Protein AF-A0A1L9RBZ8-F1 (afdb_monomer)

Foldseek 3Di:
DVVVVVVVVVVVVVVVVVVVVVVVVCVVCVLQLLLLLLLLVLLLLCVVVVHAFPVRHRPPRCVVDDLVRVLVRQLVSLCPDDPCCCCPPVVDDPVSNVSSNCSSVRNSSYDPHSVVCLQVVLLVLVVCCVVCVVVSVVSQSSCCSRPVDGSCVSPVD

pLDDT: mean 88.2, std 11.53, range [47.97, 97.75]

Secondary structure (DSSP, 8-state):
-HHHHHHHHHHHHHHHHHHHHHHHHHHHHHHHHHHHHHHHHHHHHHHHHTPPPTTSPPTT--TTS-HHHHHHHHHHHHHHS-HHHHHHHH---HHHHHHHHHGGGTGGG--SSTTTTHHHHHHHHHHHTTT-HHHHHHHHTTHHHHTSS-HHHHHT-

Sequence (157 aa):
MAKIRSSTVRLNLDLSKLRRHIKSFHHELLVTWQANVLTRLVEVIYLRQGWKLPGGFDVGEQGDLDREGLSRIYSIAAKRVGRGIMKARFCLGGRYYLALQKYSEIVEFRTSDPFETECTFAQWLVSEKEMKPDMYEFWAGLFPLCYGNTVEESSGF

Solvent-accessible surface area (backbone atoms only — not comparable to full-atom values): 8644 Å² total; per-residue (Å²): 122,68,68,61,54,55,51,52,54,49,50,52,51,50,51,51,50,49,52,49,50,51,58,56,50,45,63,69,45,44,54,26,44,53,22,15,53,52,51,34,44,46,48,50,52,30,60,77,69,74,47,60,42,66,91,71,37,54,90,88,69,61,78,90,53,53,74,66,59,49,32,51,33,54,34,54,45,32,64,66,59,49,65,66,52,38,38,76,76,65,71,40,55,72,70,57,46,55,51,42,62,51,38,64,82,35,42,80,51,36,60,97,54,52,68,78,44,46,40,63,47,21,39,49,38,65,76,34,33,88,82,39,48,70,60,28,58,55,54,45,68,43,26,46,73,51,72,70,38,47,37,50,61,46,40,75,97

Organism: NCBI:txid1073089

Radius of gyration: 18.96 Å; Cα contacts (8 Å, |Δi|>4): 141; chains: 1; bounding box: 47×33×59 Å

Mean predicted aligned error: 7.36 Å

Structure (mmCIF, N/CA/C/O backbone):
data_AF-A0A1L9RBZ8-F1
#
_entry.id   AF-A0A1L9RBZ8-F1
#
loop_
_atom_site.group_PDB
_atom_site.id
_atom_site.type_symbol
_atom_site.label_atom_id
_atom_site.label_alt_id
_atom_site.label_comp_id
_atom_site.label_asym_id
_atom_site.label_entity_id
_atom_site.label_seq_id
_atom_site.pdbx_PDB_ins_code
_atom_site.Cartn_x
_atom_site.Cartn_y
_atom_site.Cartn_z
_atom_site.occupancy
_atom_site.B_iso_or_equiv
_atom_site.auth_seq_id
_atom_site.auth_comp_id
_atom_site.auth_asym_id
_atom_site.auth_atom_id
_atom_site.pdbx_PDB_model_num
ATOM 1 N N . MET A 1 1 ? 34.996 -7.361 -40.108 1.00 47.97 1 MET A N 1
ATOM 2 C CA . MET A 1 1 ? 34.129 -6.520 -39.242 1.00 47.97 1 MET A CA 1
ATOM 3 C C . MET A 1 1 ? 32.634 -6.899 -39.235 1.00 47.97 1 MET A C 1
ATOM 5 O O . MET A 1 1 ? 31.925 -6.437 -38.352 1.00 47.97 1 MET A O 1
ATOM 9 N N . ALA A 1 2 ? 32.123 -7.759 -40.133 1.00 57.22 2 ALA A N 1
ATOM 10 C CA . ALA A 1 2 ? 30.691 -8.118 -40.173 1.00 57.22 2 ALA A CA 1
ATOM 11 C C . ALA A 1 2 ? 30.197 -8.977 -38.982 1.00 57.22 2 ALA A C 1
ATOM 13 O O . ALA A 1 2 ? 29.065 -8.822 -38.527 1.00 57.22 2 ALA A O 1
ATOM 14 N N . LYS A 1 3 ? 31.064 -9.843 -38.435 1.00 54.62 3 LYS A N 1
ATOM 15 C CA . LYS A 1 3 ? 30.723 -10.788 -37.355 1.00 54.62 3 LYS A CA 1
ATOM 16 C C . LYS A 1 3 ? 30.340 -10.086 -36.042 1.00 54.62 3 LYS A C 1
ATOM 18 O O . LYS A 1 3 ? 29.378 -10.491 -35.408 1.00 54.62 3 LYS A O 1
ATOM 23 N N . ILE A 1 4 ? 31.028 -8.989 -35.702 1.00 57.44 4 ILE A N 1
ATOM 24 C CA . ILE A 1 4 ? 30.773 -8.203 -34.481 1.00 57.44 4 ILE A CA 1
ATOM 25 C C . ILE A 1 4 ? 29.410 -7.500 -34.561 1.00 57.44 4 ILE A C 1
ATOM 27 O O . ILE A 1 4 ? 28.619 -7.615 -33.629 1.00 57.44 4 ILE A O 1
ATOM 31 N N . ARG A 1 5 ? 29.081 -6.867 -35.700 1.00 54.28 5 ARG A N 1
ATOM 32 C CA . ARG A 1 5 ? 27.769 -6.225 -35.921 1.00 54.28 5 ARG A CA 1
ATOM 33 C C . ARG A 1 5 ? 26.608 -7.218 -35.816 1.00 54.28 5 ARG A C 1
ATOM 35 O O . ARG A 1 5 ? 25.604 -6.905 -35.187 1.00 54.28 5 ARG A O 1
ATOM 42 N N . SER A 1 6 ? 26.758 -8.422 -36.374 1.00 61.25 6 SER A N 1
ATOM 43 C CA . SER A 1 6 ? 25.763 -9.501 -36.257 1.00 61.25 6 SE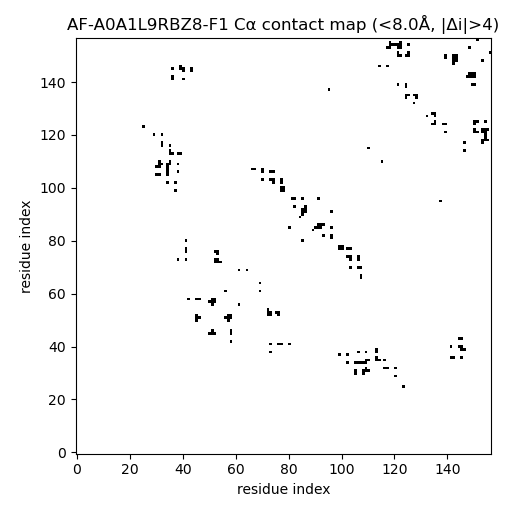R A CA 1
ATOM 44 C C . SER A 1 6 ? 25.499 -9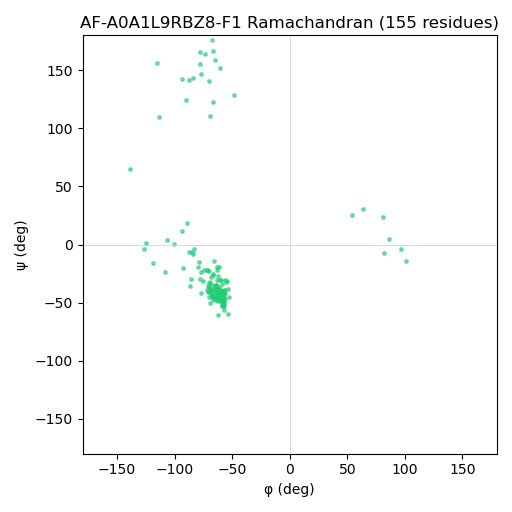.900 -34.800 1.00 61.25 6 SER A C 1
ATOM 46 O O . SER A 1 6 ? 24.347 -10.116 -34.428 1.00 61.25 6 SER A O 1
ATOM 48 N N . SER A 1 7 ? 26.541 -9.998 -33.969 1.00 65.06 7 SER A N 1
ATOM 49 C CA . SER A 1 7 ? 26.392 -10.287 -32.536 1.00 65.06 7 SER A CA 1
ATOM 50 C C . SER A 1 7 ? 25.731 -9.141 -31.772 1.00 65.06 7 SER A C 1
ATOM 52 O O . SER A 1 7 ? 24.873 -9.405 -30.937 1.00 65.06 7 SER A O 1
ATOM 54 N N . THR A 1 8 ? 26.049 -7.881 -32.085 1.00 73.19 8 THR A N 1
ATOM 55 C CA . THR A 1 8 ? 25.413 -6.719 -31.441 1.00 73.19 8 THR A CA 1
ATOM 56 C C . THR A 1 8 ? 23.926 -6.621 -31.785 1.00 73.19 8 THR A C 1
ATOM 58 O O . THR A 1 8 ? 23.105 -6.353 -30.913 1.00 73.19 8 THR A O 1
ATOM 61 N N . VAL A 1 9 ? 23.553 -6.887 -33.043 1.00 75.38 9 VAL A N 1
ATOM 62 C CA . VA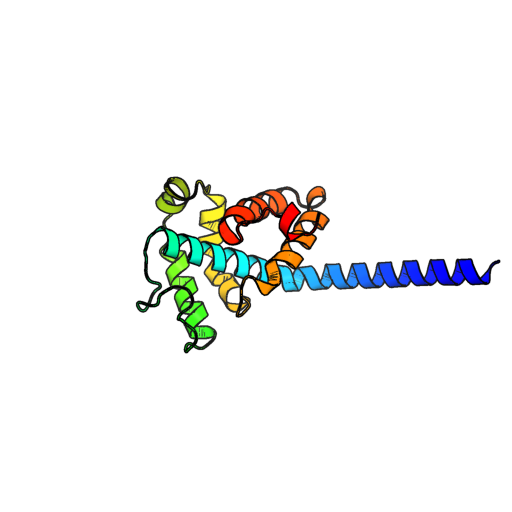L A 1 9 ? 22.144 -6.906 -33.471 1.00 75.38 9 VAL A CA 1
ATOM 63 C C . VAL A 1 9 ? 21.376 -8.011 -32.752 1.00 75.38 9 VAL A C 1
ATOM 65 O O . VAL A 1 9 ? 20.286 -7.756 -32.248 1.00 75.38 9 VAL A O 1
ATOM 68 N N . ARG A 1 10 ? 21.954 -9.214 -32.642 1.00 75.19 10 ARG A N 1
ATOM 69 C CA . ARG A 1 10 ? 21.336 -10.342 -31.932 1.00 75.19 10 ARG A CA 1
ATOM 70 C C . ARG A 1 10 ? 21.169 -10.063 -30.436 1.00 75.19 10 ARG A C 1
ATOM 72 O O . ARG A 1 10 ? 20.081 -10.273 -29.916 1.00 75.19 10 ARG A O 1
ATOM 79 N N . LEU A 1 11 ? 22.188 -9.499 -29.786 1.00 77.81 11 LEU A N 1
ATOM 80 C CA . LEU A 1 11 ? 22.120 -9.064 -28.386 1.00 77.81 11 LEU A CA 1
ATOM 81 C C . LEU A 1 11 ? 21.019 -8.023 -28.158 1.00 77.81 11 LEU A C 1
ATOM 83 O O . LEU A 1 11 ? 20.231 -8.161 -27.230 1.00 77.81 11 LEU A O 1
ATOM 87 N N . ASN A 1 12 ? 20.909 -7.014 -29.025 1.00 76.38 12 ASN A N 1
ATOM 88 C CA . ASN A 1 12 ? 19.839 -6.017 -28.929 1.00 76.38 12 ASN A CA 1
ATOM 89 C C . ASN A 1 12 ? 18.446 -6.634 -29.115 1.00 76.38 12 ASN A C 1
ATOM 91 O O . ASN A 1 12 ? 17.491 -6.225 -28.452 1.00 76.38 12 ASN A O 1
ATOM 95 N N . LEU A 1 13 ? 18.322 -7.631 -29.992 1.00 80.00 13 LEU A N 1
ATOM 96 C CA . LEU A 1 13 ? 17.078 -8.365 -30.216 1.00 80.00 13 LEU A CA 1
ATOM 97 C C . LEU A 1 13 ? 16.689 -9.201 -28.991 1.00 80.00 13 LEU A C 1
ATOM 99 O O . LEU A 1 13 ? 15.531 -9.172 -28.578 1.00 80.00 13 LEU A O 1
ATOM 103 N N . ASP A 1 14 ? 17.652 -9.887 -28.381 1.00 78.38 14 ASP A N 1
ATOM 104 C CA . ASP A 1 14 ? 17.437 -10.689 -27.176 1.00 78.38 14 ASP A CA 1
ATOM 105 C C . ASP A 1 14 ? 17.123 -9.798 -25.962 1.00 78.38 14 ASP A C 1
ATOM 107 O O . ASP A 1 14 ? 16.173 -10.078 -25.231 1.00 78.38 14 ASP A O 1
ATOM 111 N N . LEU A 1 15 ? 17.794 -8.648 -25.816 1.00 78.88 15 LEU A N 1
ATOM 112 C CA . LEU A 1 15 ? 17.444 -7.623 -24.824 1.00 78.88 15 LEU A CA 1
ATOM 113 C C . LEU A 1 15 ? 16.034 -7.062 -25.043 1.00 78.88 15 LEU A C 1
ATOM 115 O O . LEU A 1 15 ? 15.297 -6.840 -24.084 1.00 78.88 15 LEU A O 1
ATOM 119 N N . SER A 1 16 ? 15.628 -6.852 -26.296 1.00 72.56 16 SER A N 1
ATOM 120 C CA . SER A 1 16 ? 14.285 -6.364 -26.627 1.00 72.56 16 SER A CA 1
ATOM 121 C C . SER A 1 16 ? 13.204 -7.401 -26.307 1.00 72.56 16 SER A C 1
ATOM 123 O O . SER A 1 16 ? 12.142 -7.042 -25.797 1.00 72.56 16 SER A O 1
ATOM 125 N N . LYS A 1 17 ? 13.473 -8.689 -26.559 1.00 72.00 17 LYS A N 1
ATOM 126 C CA . LYS A 1 17 ? 12.583 -9.796 -26.172 1.00 72.00 17 LYS A CA 1
ATOM 127 C C . LYS A 1 17 ? 12.476 -9.921 -24.658 1.00 72.00 17 LYS A C 1
ATOM 129 O O . LYS A 1 17 ? 11.365 -10.000 -24.145 1.00 72.00 17 LYS A O 1
ATOM 134 N N . LEU A 1 18 ? 13.605 -9.861 -23.952 1.00 72.25 18 LEU A N 1
ATOM 135 C CA . LEU A 1 18 ? 13.640 -9.904 -22.494 1.00 72.25 18 LEU A CA 1
ATOM 136 C C . LEU A 1 18 ? 12.857 -8.732 -21.893 1.00 72.25 18 LEU A C 1
ATOM 138 O O . LEU A 1 18 ? 11.988 -8.946 -21.057 1.00 72.25 18 LEU A O 1
ATOM 142 N N . ARG A 1 19 ? 13.068 -7.505 -22.387 1.00 69.50 19 ARG A N 1
ATOM 143 C CA . ARG A 1 19 ? 12.287 -6.323 -21.981 1.00 69.50 19 ARG A CA 1
ATOM 144 C C . ARG A 1 19 ? 10.789 -6.504 -22.218 1.00 69.50 19 ARG A C 1
ATOM 146 O O . ARG A 1 19 ? 9.989 -6.082 -21.388 1.00 69.50 19 ARG A O 1
ATOM 153 N N . ARG A 1 20 ? 10.395 -7.128 -23.331 1.00 68.62 20 ARG A N 1
ATOM 154 C CA . ARG A 1 20 ? 8.983 -7.406 -23.631 1.00 68.62 20 ARG A CA 1
ATOM 155 C C . ARG A 1 20 ? 8.392 -8.447 -22.677 1.00 68.62 20 ARG A C 1
ATOM 157 O O . ARG A 1 20 ? 7.284 -8.239 -22.196 1.00 68.62 20 ARG A O 1
ATOM 164 N N . HIS A 1 21 ? 9.128 -9.515 -22.370 1.00 67.88 21 HIS A N 1
ATOM 165 C CA . HIS A 1 21 ? 8.711 -10.505 -21.373 1.00 67.88 21 HIS A CA 1
ATOM 166 C C . HIS A 1 21 ? 8.579 -9.883 -19.984 1.00 67.88 21 HIS A C 1
ATOM 168 O O . HIS A 1 21 ? 7.547 -10.055 -19.350 1.00 67.88 21 HIS A O 1
ATOM 174 N N . ILE A 1 22 ? 9.560 -9.083 -19.564 1.00 67.44 22 ILE A N 1
ATOM 175 C CA . ILE A 1 22 ? 9.531 -8.342 -18.299 1.00 67.44 22 ILE A CA 1
ATOM 176 C C . ILE A 1 22 ? 8.283 -7.444 -18.228 1.00 67.44 22 ILE A C 1
ATOM 178 O O . ILE A 1 22 ? 7.537 -7.509 -17.258 1.00 67.44 22 ILE A O 1
ATOM 182 N N . LYS A 1 23 ? 7.974 -6.680 -19.287 1.00 64.38 23 LYS A N 1
ATOM 183 C CA . LYS A 1 23 ? 6.757 -5.846 -19.341 1.00 64.38 23 LYS A CA 1
ATOM 184 C C . LYS A 1 23 ? 5.450 -6.645 -19.252 1.00 64.38 23 LYS A C 1
ATOM 186 O O . LYS A 1 23 ? 4.495 -6.155 -18.650 1.00 64.38 23 LYS A O 1
ATOM 191 N N . SER A 1 24 ? 5.400 -7.838 -19.847 1.00 60.41 24 SER A N 1
ATOM 192 C CA . SER A 1 24 ? 4.247 -8.742 -19.737 1.00 60.41 24 SER A CA 1
ATOM 193 C C . SER A 1 24 ? 4.093 -9.263 -18.307 1.00 60.41 24 SER A C 1
ATOM 195 O O . SER A 1 24 ? 3.001 -9.215 -17.754 1.00 60.41 24 SER A O 1
ATOM 197 N N . PHE A 1 25 ? 5.201 -9.674 -17.687 1.00 67.31 25 PHE A N 1
ATOM 198 C CA . PHE A 1 25 ? 5.241 -10.172 -16.311 1.00 67.31 25 PHE A CA 1
ATOM 199 C C . PHE A 1 25 ? 4.843 -9.088 -15.298 1.00 67.31 25 PHE A C 1
ATOM 201 O O . PHE A 1 25 ? 4.153 -9.354 -14.321 1.00 67.31 25 PHE A O 1
ATOM 208 N N . HIS A 1 26 ? 5.197 -7.828 -15.566 1.00 65.75 26 HIS A N 1
ATOM 209 C CA . HIS A 1 26 ? 4.802 -6.698 -14.729 1.00 65.75 26 HIS A CA 1
ATOM 210 C C . HIS A 1 26 ? 3.285 -6.480 -14.654 1.00 65.75 26 HIS A C 1
ATOM 212 O O . HIS A 1 26 ? 2.823 -5.946 -13.655 1.00 65.75 26 HIS A O 1
ATOM 218 N N . HIS A 1 27 ? 2.494 -6.877 -15.661 1.00 62.16 27 HIS A N 1
ATOM 219 C CA . HIS A 1 27 ? 1.029 -6.786 -15.549 1.00 62.16 27 HIS A CA 1
ATOM 220 C C . HIS A 1 27 ? 0.471 -7.799 -14.545 1.00 62.16 27 HIS A C 1
ATOM 222 O O . HIS A 1 27 ? -0.446 -7.462 -13.801 1.00 62.16 27 HIS A O 1
ATOM 228 N N . GLU A 1 28 ? 1.049 -8.998 -14.485 1.00 69.19 28 GLU A N 1
ATOM 229 C CA . GLU A 1 28 ? 0.685 -10.017 -13.494 1.00 69.19 28 GLU A CA 1
ATOM 230 C C . GLU A 1 28 ? 1.155 -9.616 -12.086 1.00 69.19 28 GLU A C 1
ATOM 232 O O . GLU A 1 28 ? 0.431 -9.805 -11.112 1.00 69.19 28 GLU A O 1
ATOM 237 N N . LEU A 1 29 ? 2.321 -8.967 -11.979 1.00 85.12 29 LEU A N 1
ATOM 238 C CA . LEU A 1 29 ? 2.879 -8.493 -10.706 1.00 85.12 29 LEU A CA 1
ATOM 239 C C . LEU A 1 29 ? 2.270 -7.180 -10.197 1.00 85.12 29 LEU A C 1
ATOM 241 O O . LEU A 1 29 ? 2.365 -6.885 -9.005 1.00 85.12 29 LEU A O 1
ATOM 245 N N . LEU A 1 30 ? 1.628 -6.395 -11.066 1.00 90.25 30 LEU A N 1
ATOM 246 C CA . LEU A 1 30 ? 1.065 -5.098 -10.695 1.00 90.25 30 LEU A CA 1
ATOM 247 C C . LEU A 1 30 ? 0.047 -5.228 -9.561 1.00 90.25 30 LEU A C 1
ATOM 249 O O . LEU A 1 30 ? 0.057 -4.418 -8.639 1.00 90.25 30 LEU A O 1
ATOM 253 N N . VAL A 1 31 ? -0.804 -6.254 -9.607 1.00 92.69 31 VAL A N 1
ATOM 254 C CA . VAL A 1 31 ? -1.812 -6.495 -8.565 1.00 92.69 31 VAL A CA 1
ATOM 255 C C . VAL A 1 31 ? -1.140 -6.764 -7.218 1.00 92.69 31 VAL A C 1
ATOM 257 O O . VAL A 1 31 ? -1.537 -6.181 -6.211 1.00 92.69 31 VAL A O 1
ATOM 260 N N . THR A 1 32 ? -0.075 -7.569 -7.199 1.00 93.56 32 THR A N 1
ATOM 261 C CA . THR A 1 32 ? 0.727 -7.828 -5.995 1.00 93.56 32 THR A CA 1
ATOM 262 C C . THR A 1 32 ? 1.370 -6.555 -5.455 1.00 93.56 32 THR A C 1
ATOM 264 O O . THR A 1 32 ? 1.273 -6.281 -4.261 1.00 93.56 32 THR A O 1
ATOM 267 N N . TRP A 1 33 ? 1.973 -5.731 -6.314 1.00 95.38 33 TRP A N 1
ATOM 268 C CA . TRP A 1 33 ? 2.594 -4.475 -5.887 1.00 95.38 33 TRP A CA 1
ATOM 269 C C . TRP A 1 33 ? 1.576 -3.504 -5.289 1.00 95.38 33 TRP A C 1
ATOM 271 O O . TRP A 1 33 ? 1.801 -2.940 -4.220 1.00 95.38 33 TRP A O 1
ATOM 281 N N . GLN A 1 34 ? 0.422 -3.351 -5.939 1.00 95.62 34 GLN A N 1
ATOM 282 C CA . GLN A 1 34 ? -0.674 -2.519 -5.443 1.00 95.62 34 GLN A CA 1
ATOM 283 C C . GLN A 1 34 ? -1.216 -3.037 -4.110 1.00 95.62 34 GLN A C 1
ATOM 285 O O . GLN A 1 34 ? -1.464 -2.242 -3.201 1.00 95.62 34 GLN A O 1
ATOM 290 N N . ALA A 1 35 ? -1.365 -4.358 -3.973 1.00 96.31 35 ALA A N 1
ATOM 291 C CA . ALA A 1 35 ? -1.771 -4.980 -2.723 1.00 96.31 35 ALA A CA 1
ATOM 292 C C . ALA A 1 35 ? -0.774 -4.651 -1.606 1.00 96.31 35 ALA A C 1
ATOM 294 O O . ALA A 1 35 ? -1.198 -4.177 -0.556 1.00 96.31 35 ALA A O 1
ATOM 295 N N . ASN A 1 36 ? 0.529 -4.790 -1.860 1.00 96.19 36 ASN A N 1
ATOM 296 C CA . ASN A 1 36 ? 1.585 -4.509 -0.887 1.00 96.19 36 ASN A CA 1
ATOM 297 C C . ASN A 1 36 ? 1.609 -3.041 -0.436 1.00 96.19 36 ASN A C 1
ATOM 299 O O . ASN A 1 36 ? 1.649 -2.777 0.768 1.00 96.19 36 ASN A O 1
ATOM 303 N N . VAL A 1 37 ? 1.507 -2.076 -1.360 1.00 97.50 37 VAL A N 1
ATOM 304 C CA . VAL A 1 37 ? 1.436 -0.649 -0.985 1.00 97.50 37 VAL A CA 1
ATOM 305 C C . VAL A 1 37 ? 0.205 -0.369 -0.125 1.00 97.50 37 VAL A C 1
ATOM 307 O O . VAL A 1 37 ? 0.287 0.356 0.866 1.00 97.50 37 VAL A O 1
ATOM 310 N N . LEU A 1 38 ? -0.947 -0.951 -0.464 1.00 97.75 38 LEU A N 1
ATOM 311 C CA . LEU A 1 38 ? -2.160 -0.779 0.334 1.00 97.75 38 LEU A CA 1
ATOM 312 C C . LEU A 1 38 ? -2.072 -1.495 1.690 1.00 97.75 38 LEU A C 1
ATOM 314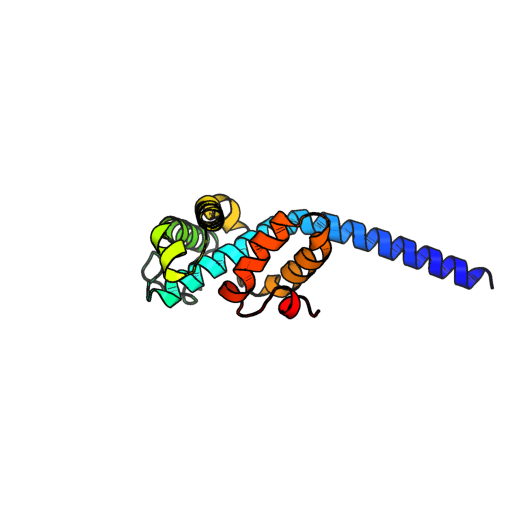 O O . LEU A 1 38 ? -2.574 -0.950 2.674 1.00 97.75 38 LEU A O 1
ATOM 318 N N . THR A 1 39 ? -1.388 -2.643 1.787 1.00 97.12 39 THR A N 1
ATOM 319 C CA . THR A 1 39 ? -1.049 -3.273 3.075 1.00 97.12 39 THR A CA 1
ATOM 320 C C . THR A 1 39 ? -0.255 -2.298 3.938 1.00 97.12 39 THR A C 1
ATOM 322 O O . THR A 1 39 ? -0.672 -1.988 5.055 1.00 97.12 39 THR A O 1
ATOM 325 N N . ARG A 1 40 ? 0.830 -1.732 3.391 1.00 97.00 40 ARG A N 1
ATOM 326 C CA . ARG A 1 40 ? 1.671 -0.745 4.084 1.00 97.00 40 ARG A CA 1
ATOM 327 C C . ARG A 1 40 ? 0.885 0.484 4.512 1.00 97.00 40 ARG A C 1
ATOM 329 O O . ARG A 1 40 ? 1.065 0.972 5.625 1.00 97.00 40 ARG A O 1
ATOM 336 N N . LEU A 1 41 ? -0.026 0.963 3.669 1.00 97.62 41 LEU A N 1
ATOM 337 C CA . LEU A 1 41 ? -0.890 2.085 4.014 1.00 97.62 41 LEU A CA 1
ATOM 338 C C . LEU A 1 41 ? -1.763 1.770 5.239 1.00 97.62 41 LEU A C 1
ATOM 340 O O . LEU A 1 41 ? -1.863 2.605 6.137 1.00 97.62 41 LEU A O 1
ATOM 344 N N . VAL A 1 42 ? -2.366 0.577 5.311 1.00 97.38 42 VAL A N 1
ATOM 345 C CA . VAL A 1 42 ? -3.125 0.141 6.498 1.00 97.38 42 VAL A CA 1
ATOM 346 C C . VAL A 1 42 ? -2.226 0.129 7.730 1.00 97.38 42 VAL A C 1
ATOM 348 O O . VAL A 1 42 ? -2.587 0.706 8.753 1.00 97.38 42 VAL A O 1
ATOM 351 N N . GLU A 1 43 ? -1.052 -0.484 7.631 1.00 96.31 43 GLU A N 1
ATOM 352 C CA . GLU A 1 43 ? -0.102 -0.615 8.739 1.00 96.31 43 GLU A CA 1
ATOM 353 C C . GLU A 1 43 ? 0.341 0.741 9.281 1.00 96.31 43 GLU A C 1
ATOM 355 O O . GLU A 1 43 ? 0.251 0.986 10.482 1.00 96.31 43 GLU A O 1
ATOM 360 N N . VAL A 1 44 ? 0.737 1.659 8.398 1.00 96.69 44 VAL A N 1
ATOM 361 C CA . VAL A 1 44 ? 1.137 3.020 8.771 1.00 96.69 44 VAL A CA 1
ATOM 362 C C . VAL A 1 44 ? -0.015 3.770 9.430 1.00 96.69 44 VAL A C 1
ATOM 364 O O . VAL A 1 44 ? 0.200 4.479 10.416 1.00 96.69 44 VAL A O 1
ATOM 367 N N . ILE A 1 45 ? -1.243 3.614 8.925 1.00 96.88 45 ILE A N 1
ATOM 368 C CA . ILE A 1 45 ? -2.413 4.241 9.541 1.00 96.88 45 ILE A CA 1
ATOM 369 C C . ILE A 1 45 ? -2.625 3.702 10.955 1.00 96.88 45 ILE A C 1
ATOM 371 O O . ILE A 1 45 ? -2.778 4.497 11.879 1.00 96.88 45 ILE A O 1
ATOM 375 N N . TYR A 1 46 ? -2.604 2.383 11.141 1.00 96.88 46 TYR A N 1
ATOM 376 C CA . TYR A 1 46 ? -2.827 1.770 12.451 1.00 96.88 46 TYR A CA 1
ATOM 377 C C . TYR A 1 46 ? -1.725 2.141 13.446 1.00 96.88 46 TYR A C 1
ATOM 379 O O . TYR A 1 46 ? -2.039 2.604 14.543 1.00 96.88 46 TYR A O 1
ATOM 387 N N . LEU A 1 47 ? -0.457 2.066 13.033 1.00 95.44 47 LEU A N 1
ATOM 388 C CA . LEU A 1 47 ? 0.691 2.467 13.848 1.00 95.44 47 LEU A CA 1
ATOM 389 C C . LEU A 1 47 ? 0.586 3.930 14.296 1.00 95.44 47 LEU A C 1
ATOM 391 O O . LEU A 1 47 ? 0.691 4.222 15.485 1.00 95.44 47 LEU A O 1
ATOM 395 N N . ARG A 1 48 ? 0.314 4.865 13.374 1.00 94.94 48 ARG A N 1
ATOM 396 C CA . ARG A 1 48 ? 0.233 6.299 13.715 1.00 94.94 48 ARG A CA 1
ATOM 397 C C . ARG A 1 48 ? -1.009 6.675 14.522 1.00 94.94 48 ARG A C 1
ATOM 399 O O . ARG A 1 48 ? -1.001 7.713 15.177 1.00 94.94 48 ARG A O 1
ATOM 406 N N . GLN A 1 49 ? -2.073 5.877 14.467 1.00 94.38 49 GLN A N 1
ATOM 407 C CA . GLN A 1 49 ? -3.256 6.068 15.312 1.00 94.38 49 GLN A CA 1
ATOM 408 C C . GLN A 1 49 ? -3.145 5.357 16.671 1.00 94.38 49 GLN A C 1
ATOM 410 O O . GLN A 1 49 ? -4.031 5.528 17.507 1.00 94.38 49 GLN A O 1
ATOM 415 N N . GLY A 1 50 ? -2.096 4.555 16.898 1.00 93.62 50 GLY A N 1
ATOM 416 C CA . GLY A 1 50 ? -1.985 3.702 18.083 1.00 93.62 50 GLY A CA 1
ATOM 417 C C . GLY A 1 50 ? -3.082 2.635 18.140 1.00 93.62 50 GLY A C 1
ATOM 418 O O . GLY A 1 50 ? -3.565 2.286 19.215 1.00 93.62 50 GLY A O 1
ATOM 419 N N . TRP A 1 51 ? -3.552 2.176 16.979 1.00 95.44 51 TRP A N 1
ATOM 420 C CA . TRP A 1 51 ? -4.605 1.174 16.877 1.00 95.44 51 TRP A CA 1
ATOM 421 C C . TRP A 1 51 ? -4.021 -0.224 16.751 1.00 95.44 51 TRP A C 1
ATOM 423 O O . TRP A 1 51 ? -3.071 -0.450 16.007 1.00 95.44 51 TRP A O 1
ATOM 433 N N . LYS A 1 52 ? -4.690 -1.182 17.390 1.00 94.50 52 LYS A N 1
ATOM 434 C CA . LYS A 1 52 ? -4.479 -2.611 17.160 1.00 94.50 52 LYS A CA 1
ATOM 435 C C . LYS A 1 52 ? -5.289 -3.083 15.962 1.00 94.50 52 LYS A C 1
ATOM 437 O O . LYS A 1 52 ? -6.423 -2.632 15.751 1.00 94.50 52 LYS A O 1
ATOM 442 N N . LEU A 1 53 ? -4.720 -4.002 15.193 1.00 94.25 53 LEU A N 1
ATOM 443 C CA . LEU A 1 53 ? -5.425 -4.658 14.101 1.00 94.25 53 LEU A CA 1
ATOM 444 C C . LEU A 1 53 ? -6.591 -5.508 14.633 1.00 94.25 53 LEU A C 1
ATOM 446 O O . LEU A 1 53 ? -6.626 -5.866 15.816 1.00 94.25 53 LEU A O 1
ATOM 450 N N . PRO A 1 54 ? -7.585 -5.827 13.781 1.00 92.38 54 PRO A N 1
ATOM 451 C CA . PRO A 1 54 ? -8.652 -6.759 14.136 1.00 92.38 54 PRO A CA 1
ATOM 452 C C . PRO A 1 54 ? -8.093 -8.049 14.747 1.00 92.38 54 PRO A C 1
ATOM 454 O O . PRO A 1 54 ? -7.203 -8.661 14.170 1.00 92.38 54 PRO A O 1
ATOM 457 N N . GLY A 1 55 ? -8.611 -8.444 15.913 1.00 86.81 55 GLY A N 1
ATOM 458 C CA . GLY A 1 55 ? -8.059 -9.546 16.715 1.00 86.81 55 GLY A CA 1
ATOM 459 C C . GLY A 1 55 ? -7.111 -9.106 17.837 1.00 86.81 55 GLY A C 1
ATOM 460 O O . GLY A 1 55 ? -6.708 -9.936 18.637 1.00 86.81 55 GLY A O 1
ATOM 461 N N . GLY A 1 56 ? -6.808 -7.808 17.954 1.00 87.75 56 GLY A N 1
ATOM 462 C CA . GLY A 1 56 ? -5.973 -7.267 19.035 1.00 87.75 56 GLY A CA 1
ATOM 463 C C . GLY A 1 56 ? -4.468 -7.319 18.758 1.00 87.75 56 GLY A C 1
ATOM 464 O O . GLY A 1 56 ? -3.688 -6.924 19.624 1.00 87.75 56 GLY A O 1
ATOM 465 N N . PHE A 1 57 ? -4.079 -7.754 17.559 1.00 86.31 57 PHE A N 1
ATOM 466 C CA . PHE A 1 57 ? -2.688 -7.857 17.136 1.00 86.31 57 PHE A CA 1
ATOM 467 C C . PHE A 1 57 ? -2.045 -6.485 16.936 1.00 86.31 57 PHE A C 1
ATOM 469 O O . PHE A 1 57 ? -2.666 -5.572 16.375 1.00 86.31 57 PHE A O 1
ATOM 476 N N . ASP A 1 58 ? -0.787 -6.364 17.345 1.00 88.62 58 ASP A N 1
ATOM 477 C CA . ASP A 1 58 ? 0.063 -5.266 16.911 1.00 88.62 58 ASP A CA 1
ATOM 478 C C . ASP A 1 58 ? 0.573 -5.536 15.483 1.00 88.62 58 ASP A C 1
ATOM 480 O O . ASP A 1 58 ? 0.583 -6.668 14.987 1.00 88.62 58 ASP A O 1
ATOM 484 N N . VAL A 1 59 ? 0.914 -4.467 14.763 1.00 87.19 59 VAL A N 1
ATOM 485 C CA . VAL A 1 59 ? 1.425 -4.580 13.391 1.00 87.19 59 VAL A CA 1
ATOM 486 C C . VAL A 1 59 ? 2.788 -5.278 13.425 1.00 87.19 59 VAL A C 1
ATOM 488 O O . VAL A 1 59 ? 3.706 -4.781 14.068 1.00 87.19 59 VAL A O 1
ATOM 491 N N . GLY A 1 60 ? 2.921 -6.398 12.713 1.00 81.12 60 GLY A N 1
ATOM 492 C CA . GLY A 1 60 ? 4.130 -7.229 12.658 1.00 81.12 60 GLY A CA 1
ATOM 493 C C . GLY A 1 60 ? 4.075 -8.485 13.538 1.00 81.12 60 GLY A C 1
ATOM 494 O O . GLY A 1 60 ? 4.875 -9.392 13.336 1.00 81.12 60 GLY A O 1
ATOM 495 N N . GLU A 1 61 ? 3.121 -8.587 14.470 1.00 81.31 61 GLU A N 1
ATOM 496 C CA . GLU A 1 61 ? 2.997 -9.725 15.399 1.00 81.31 61 GLU A CA 1
ATOM 497 C C . GLU A 1 61 ? 2.041 -10.828 14.911 1.00 81.31 61 GLU A C 1
ATOM 499 O O . GLU A 1 61 ? 1.670 -11.731 15.654 1.00 81.31 61 GLU A O 1
ATOM 504 N N . GLN A 1 62 ? 1.612 -10.784 13.651 1.00 77.88 62 GLN A N 1
ATOM 505 C CA . GLN A 1 62 ? 0.586 -11.684 13.114 1.00 77.88 62 GLN A CA 1
ATOM 506 C C . GLN A 1 62 ? 1.161 -12.991 12.525 1.00 77.88 62 GLN A C 1
ATOM 508 O O . GLN A 1 62 ? 0.492 -13.652 11.732 1.00 77.88 62 GLN A O 1
ATOM 513 N N . GLY A 1 63 ? 2.400 -13.352 12.879 1.00 67.12 63 GLY A N 1
ATOM 514 C CA . GLY A 1 63 ? 3.183 -14.421 12.240 1.00 67.12 63 GLY A CA 1
ATOM 515 C C . GLY A 1 63 ? 2.609 -15.838 12.359 1.00 67.12 63 GLY A C 1
ATOM 516 O O . GLY A 1 63 ? 2.909 -16.677 11.515 1.00 67.12 63 GLY A O 1
ATOM 517 N N . ASP A 1 64 ? 1.748 -16.089 13.348 1.00 74.44 64 ASP A N 1
ATOM 518 C CA . ASP A 1 64 ? 1.126 -17.404 13.570 1.00 74.44 64 ASP A CA 1
ATOM 519 C C . ASP A 1 64 ? -0.133 -17.640 12.716 1.00 74.44 64 ASP A C 1
ATOM 521 O O . ASP A 1 64 ? -0.690 -18.739 12.707 1.00 74.44 64 ASP A O 1
ATOM 525 N N . LEU A 1 65 ? -0.619 -16.613 12.009 1.00 81.44 65 LEU A N 1
ATOM 526 C CA . LEU A 1 65 ? -1.817 -16.716 11.184 1.00 81.44 65 LEU A CA 1
ATOM 527 C C . LEU A 1 65 ? -1.494 -17.208 9.775 1.00 81.44 65 LEU A C 1
ATOM 529 O O . LEU A 1 65 ? -0.527 -16.785 9.141 1.00 81.44 65 LEU A O 1
ATOM 533 N N . ASP A 1 66 ? -2.379 -18.049 9.245 1.00 87.25 66 ASP A N 1
ATOM 534 C CA . ASP A 1 66 ? -2.324 -18.439 7.844 1.00 87.25 66 ASP A CA 1
ATOM 535 C C . ASP A 1 66 ? -2.629 -17.254 6.902 1.00 87.25 66 ASP A C 1
ATOM 537 O O . ASP A 1 66 ? -3.099 -16.174 7.289 1.00 87.25 66 ASP A O 1
ATOM 541 N N . ARG A 1 67 ? -2.329 -17.446 5.611 1.00 85.81 67 ARG A N 1
ATOM 542 C CA . ARG A 1 67 ? -2.484 -16.399 4.587 1.00 85.81 67 ARG A CA 1
ATOM 543 C C . ARG A 1 67 ? -3.915 -15.858 4.535 1.00 85.81 67 ARG A C 1
ATOM 545 O O . ARG A 1 67 ? -4.083 -14.649 4.353 1.00 85.81 67 ARG A O 1
ATOM 552 N N . GLU A 1 68 ? -4.915 -16.724 4.687 1.00 89.12 68 GLU A N 1
ATOM 553 C CA . GLU A 1 68 ? -6.336 -16.373 4.632 1.00 89.12 68 GLU A CA 1
ATOM 554 C C . GLU A 1 68 ? -6.768 -15.553 5.856 1.00 89.12 68 GLU A C 1
ATOM 556 O O . GLU A 1 68 ? -7.394 -14.498 5.708 1.00 89.12 68 GLU A O 1
ATOM 561 N N . GLY A 1 69 ? -6.360 -15.963 7.059 1.00 90.81 69 GLY A N 1
ATOM 562 C CA . GLY A 1 69 ? -6.593 -15.236 8.303 1.00 90.81 69 GLY A CA 1
ATOM 563 C C . GLY A 1 69 ? -6.005 -13.829 8.254 1.00 90.81 69 GLY A C 1
ATOM 564 O O . GLY A 1 69 ? -6.700 -12.847 8.534 1.00 90.81 69 GLY A O 1
ATOM 565 N N . LEU A 1 70 ? -4.764 -13.703 7.783 1.00 91.06 70 LEU A N 1
ATOM 566 C CA . LEU A 1 70 ? -4.135 -12.405 7.547 1.00 91.06 70 LEU A CA 1
ATOM 567 C C . LEU A 1 70 ? -4.894 -11.575 6.498 1.00 91.06 70 LEU A C 1
ATOM 569 O O . LEU A 1 70 ? -5.155 -10.392 6.730 1.00 91.06 70 LEU A O 1
ATOM 573 N N . SER A 1 71 ? -5.313 -12.174 5.372 1.00 92.75 71 SER A N 1
ATOM 574 C CA . SER A 1 71 ? -6.110 -11.477 4.346 1.00 92.75 71 SER A CA 1
ATOM 575 C C . SER A 1 71 ? -7.391 -10.891 4.935 1.0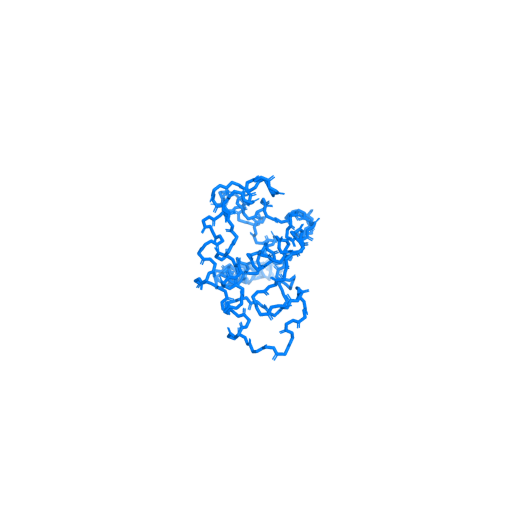0 92.75 71 SER A C 1
ATOM 577 O O . SER A 1 71 ? -7.765 -9.749 4.644 1.00 92.75 71 SER A O 1
ATOM 579 N N . ARG A 1 72 ? -8.057 -11.658 5.802 1.00 94.31 72 ARG A N 1
ATOM 580 C CA . ARG A 1 72 ? -9.282 -11.243 6.481 1.00 94.31 72 ARG A CA 1
ATOM 581 C C . ARG A 1 72 ? -9.033 -10.084 7.442 1.00 94.31 72 ARG A C 1
ATOM 583 O O . ARG A 1 72 ? -9.785 -9.108 7.406 1.00 94.31 72 ARG A O 1
ATOM 590 N N . ILE A 1 73 ? -7.982 -10.153 8.260 1.00 95.00 73 ILE A N 1
ATOM 591 C CA . ILE A 1 73 ? -7.612 -9.078 9.194 1.00 95.00 73 ILE A CA 1
ATOM 592 C C . ILE A 1 73 ? -7.350 -7.780 8.437 1.00 95.00 73 ILE A C 1
ATOM 594 O O . ILE A 1 73 ? -7.968 -6.761 8.748 1.00 95.00 73 ILE A O 1
ATOM 598 N N . TYR A 1 74 ? -6.502 -7.817 7.410 1.00 96.00 74 TYR A N 1
ATOM 599 C CA . TYR A 1 74 ? -6.169 -6.634 6.622 1.00 96.00 74 TYR A CA 1
ATOM 600 C C . TYR A 1 74 ? -7.377 -6.075 5.856 1.00 96.00 74 TYR A C 1
ATOM 602 O O . TYR A 1 74 ? -7.547 -4.857 5.785 1.00 96.00 74 TYR A O 1
ATOM 610 N N . SER A 1 75 ? -8.272 -6.936 5.364 1.00 96.69 75 SER A N 1
ATOM 611 C CA . SER A 1 75 ? -9.525 -6.506 4.725 1.00 96.69 75 SER A CA 1
ATOM 612 C C . SER A 1 75 ? -10.442 -5.751 5.684 1.00 96.69 75 SER A C 1
ATOM 614 O O . SER A 1 75 ? -10.960 -4.683 5.352 1.00 96.69 75 SER A O 1
ATOM 616 N N . ILE A 1 76 ? -10.650 -6.294 6.888 1.00 96.75 76 ILE A N 1
ATOM 617 C CA . ILE A 1 76 ? -11.464 -5.645 7.923 1.00 96.75 76 ILE A CA 1
ATOM 618 C C . ILE A 1 76 ? -10.795 -4.337 8.357 1.00 96.75 76 ILE A C 1
ATOM 620 O O . ILE A 1 76 ? -11.465 -3.311 8.502 1.00 96.75 76 ILE A O 1
ATOM 624 N N . ALA A 1 77 ? -9.471 -4.358 8.519 1.00 97.12 77 ALA A N 1
ATOM 625 C CA . ALA A 1 77 ? -8.701 -3.204 8.944 1.00 97.12 77 ALA A CA 1
ATOM 626 C C . ALA A 1 77 ? -8.826 -2.036 7.959 1.00 97.12 77 ALA A C 1
ATOM 628 O O . ALA A 1 77 ? -9.104 -0.914 8.388 1.00 97.12 77 ALA A O 1
ATOM 629 N N . ALA A 1 78 ? -8.696 -2.307 6.657 1.00 97.38 78 ALA A N 1
ATOM 630 C CA . ALA A 1 78 ? -8.838 -1.319 5.592 1.00 97.38 78 ALA A CA 1
ATOM 631 C C . ALA A 1 78 ? -10.248 -0.713 5.536 1.00 97.38 78 ALA A C 1
ATOM 633 O O . ALA A 1 78 ? -10.393 0.507 5.454 1.00 97.38 78 ALA A O 1
ATOM 634 N N . LYS A 1 79 ? -11.297 -1.535 5.671 1.00 96.06 79 LYS A N 1
ATOM 635 C CA . LYS A 1 79 ? -12.693 -1.057 5.707 1.00 96.06 79 LYS A CA 1
ATOM 636 C C . LYS A 1 79 ? -12.983 -0.155 6.909 1.00 96.06 79 LYS A C 1
ATOM 638 O O . LYS A 1 79 ? -13.797 0.758 6.805 1.00 96.06 79 LYS A O 1
ATOM 643 N N . ARG A 1 80 ? -12.296 -0.369 8.036 1.00 95.88 80 ARG A N 1
ATOM 644 C CA . ARG A 1 80 ? -12.420 0.472 9.239 1.00 95.88 80 ARG A CA 1
ATOM 645 C C . ARG A 1 80 ? -11.782 1.857 9.072 1.00 95.88 80 ARG A C 1
ATOM 647 O O . ARG A 1 80 ? -12.151 2.783 9.795 1.00 95.88 80 ARG A O 1
ATOM 654 N N . VAL A 1 81 ? -10.843 2.029 8.140 1.00 95.81 81 VAL A N 1
ATOM 655 C CA . VAL A 1 81 ? -10.213 3.331 7.890 1.00 95.81 81 VAL A CA 1
ATOM 656 C C . VAL A 1 81 ? -11.229 4.287 7.264 1.00 95.81 81 VAL A C 1
ATOM 658 O O . VAL A 1 81 ? -11.629 4.151 6.109 1.00 95.81 81 VAL A O 1
ATOM 661 N N . GLY A 1 82 ? -11.637 5.297 8.031 1.00 94.00 82 GLY A N 1
ATOM 662 C CA . GLY A 1 82 ? -12.584 6.308 7.571 1.00 94.00 82 GLY A CA 1
ATOM 663 C C . GL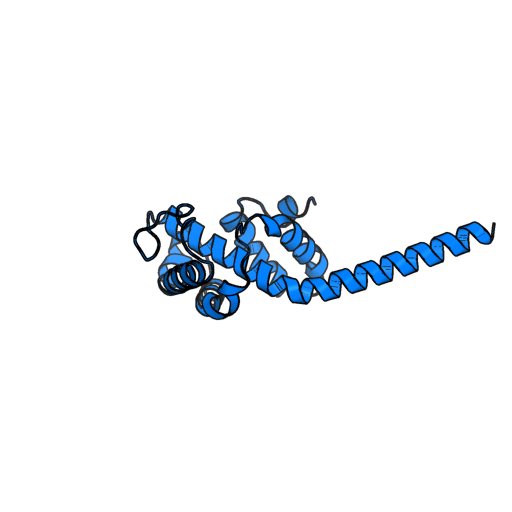Y A 1 82 ? -11.953 7.359 6.652 1.00 94.00 82 GLY A C 1
ATOM 664 O O . GLY A 1 82 ? -10.826 7.809 6.868 1.00 94.00 82 GLY A O 1
ATOM 665 N N . ARG A 1 83 ? -12.734 7.856 5.681 1.00 94.88 83 ARG A N 1
ATOM 666 C CA . ARG A 1 83 ? -12.333 8.949 4.771 1.00 94.88 83 ARG A CA 1
ATOM 667 C C . ARG A 1 83 ? -11.848 10.201 5.513 1.00 94.88 83 ARG A C 1
ATOM 669 O O . ARG A 1 83 ? -10.896 10.846 5.080 1.00 94.88 83 ARG A O 1
ATOM 676 N N . GLY A 1 84 ? -12.497 10.540 6.631 1.00 94.06 84 GLY A N 1
ATOM 677 C CA . GLY A 1 84 ? -12.122 11.686 7.462 1.00 94.06 84 GLY A CA 1
ATOM 678 C C . GLY A 1 84 ? -10.715 11.556 8.047 1.00 94.06 84 GLY A C 1
ATOM 679 O O . GLY A 1 84 ? -9.958 12.522 8.027 1.00 94.06 84 GLY A O 1
ATOM 680 N N . ILE A 1 85 ? -10.333 10.349 8.477 1.00 93.25 85 ILE A N 1
ATOM 681 C CA . ILE A 1 85 ? -9.000 10.064 9.023 1.00 93.25 85 ILE A CA 1
ATOM 682 C C . ILE A 1 85 ? -7.943 10.214 7.931 1.00 93.25 85 ILE A C 1
ATOM 684 O O . ILE A 1 85 ? -6.959 10.918 8.138 1.00 93.25 85 ILE A O 1
ATOM 688 N N . MET A 1 86 ? -8.175 9.632 6.751 1.00 93.75 86 MET A N 1
ATOM 689 C CA . MET A 1 86 ? -7.245 9.740 5.621 1.00 93.75 86 MET A CA 1
ATOM 690 C C . MET A 1 86 ? -6.971 11.194 5.233 1.00 93.75 86 MET A C 1
ATOM 692 O O . MET A 1 86 ? -5.814 11.586 5.088 1.00 93.75 86 MET A O 1
ATOM 696 N N . LYS A 1 87 ? -8.023 12.016 5.142 1.00 94.31 87 LYS A N 1
ATOM 697 C CA . LYS A 1 87 ? -7.876 13.432 4.793 1.00 94.31 87 LYS A CA 1
ATOM 698 C C . LYS A 1 87 ? -7.203 14.235 5.908 1.00 94.31 87 LYS A C 1
ATOM 700 O O . LYS A 1 87 ? -6.266 14.972 5.632 1.00 94.31 87 LYS A O 1
ATOM 705 N N . ALA A 1 88 ? -7.677 14.114 7.149 1.00 93.56 88 ALA A N 1
ATOM 706 C CA . ALA A 1 88 ? -7.255 14.989 8.244 1.00 93.56 88 ALA A CA 1
ATOM 707 C C . ALA A 1 88 ? -5.885 14.629 8.838 1.00 93.56 88 ALA A C 1
ATOM 709 O O . ALA A 1 88 ? -5.203 15.506 9.355 1.00 93.56 88 ALA A O 1
ATOM 710 N N . ARG A 1 89 ? -5.492 13.349 8.811 1.00 92.88 89 ARG A N 1
ATOM 711 C CA . ARG A 1 89 ? -4.272 12.859 9.481 1.00 92.88 89 ARG A CA 1
ATOM 712 C C . ARG A 1 89 ? -3.149 12.490 8.517 1.00 92.88 89 ARG A C 1
ATOM 714 O O . ARG A 1 89 ? -1.995 12.487 8.927 1.00 92.88 89 ARG A O 1
ATOM 721 N N . PHE A 1 90 ? -3.484 12.182 7.266 1.00 93.06 90 PHE A N 1
ATOM 722 C CA . PHE A 1 90 ? -2.523 11.708 6.266 1.00 93.06 90 PHE A CA 1
ATOM 723 C C . PHE A 1 90 ? -2.519 12.560 4.993 1.00 93.06 90 PHE A C 1
ATOM 725 O O . PHE A 1 90 ? -1.785 12.249 4.063 1.00 93.06 90 PHE A O 1
ATOM 732 N N . CYS A 1 91 ? -3.333 13.623 4.933 1.00 94.00 91 CYS A N 1
ATOM 733 C CA . CYS A 1 91 ? -3.479 14.490 3.759 1.00 94.00 91 CYS A CA 1
ATOM 734 C C . CYS A 1 91 ? -3.828 13.725 2.466 1.00 94.00 91 CYS A C 1
ATOM 736 O O . CYS A 1 91 ? -3.573 14.199 1.361 1.00 94.00 91 CYS A O 1
ATOM 738 N N . LEU A 1 92 ? -4.450 12.549 2.591 1.00 94.44 92 LEU A N 1
ATOM 739 C CA . LEU A 1 92 ? -4.813 11.709 1.457 1.00 94.44 92 LEU A CA 1
ATOM 740 C C . LEU A 1 92 ? -6.216 12.066 0.955 1.00 94.44 92 LEU A C 1
ATOM 742 O O . LEU A 1 92 ? -7.205 12.038 1.693 1.00 94.44 92 LEU A O 1
ATOM 746 N N . GLY A 1 93 ? -6.300 12.399 -0.334 1.00 92.69 93 GLY A N 1
ATOM 747 C CA . GLY A 1 93 ? -7.548 12.703 -1.030 1.00 92.69 93 GLY A CA 1
ATOM 748 C C . GLY A 1 93 ? -8.498 11.507 -1.191 1.00 92.69 93 GLY A C 1
ATOM 749 O O . GLY A 1 93 ? -8.185 10.360 -0.876 1.00 92.69 93 GLY A O 1
ATOM 750 N N . GLY A 1 94 ? -9.686 11.775 -1.747 1.00 95.19 94 GLY A N 1
ATOM 751 C CA . GLY A 1 94 ? -10.751 10.773 -1.897 1.00 95.19 94 GLY A CA 1
ATOM 752 C C . GLY A 1 94 ? -10.374 9.558 -2.753 1.00 95.19 94 GLY A C 1
ATOM 753 O O . GLY A 1 94 ? -10.845 8.463 -2.466 1.00 95.19 94 GLY A O 1
ATOM 754 N N . ARG A 1 95 ? -9.492 9.727 -3.749 1.00 95.81 95 ARG A N 1
ATOM 755 C CA . ARG A 1 95 ? -9.025 8.631 -4.617 1.00 95.81 95 ARG A CA 1
ATOM 756 C C . ARG A 1 95 ? -8.300 7.526 -3.839 1.00 95.81 95 ARG A C 1
ATOM 758 O O . ARG A 1 95 ? -8.550 6.352 -4.082 1.00 95.81 95 ARG A O 1
ATOM 765 N N . TYR A 1 96 ? -7.485 7.893 -2.848 1.00 96.81 96 TYR A N 1
ATOM 766 C CA . TYR A 1 96 ? -6.778 6.930 -1.998 1.00 96.81 96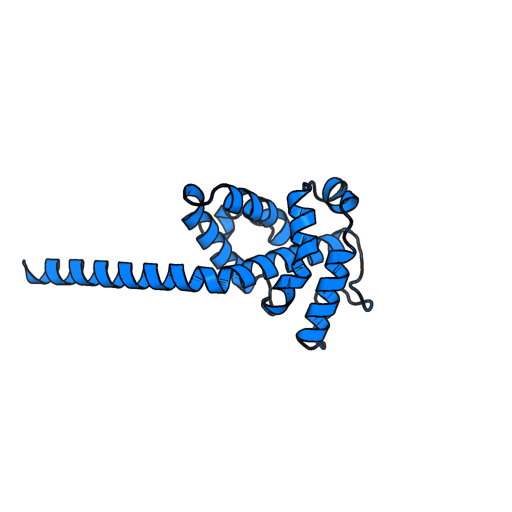 TYR A CA 1
ATOM 767 C C . TYR A 1 96 ? -7.727 6.184 -1.068 1.00 96.81 96 TYR A C 1
ATOM 769 O O . TYR A 1 96 ? -7.582 4.983 -0.873 1.00 96.81 96 TYR A O 1
ATOM 777 N N . TYR A 1 97 ? -8.736 6.882 -0.537 1.00 96.69 97 TYR A N 1
ATOM 778 C CA . TYR A 1 97 ? -9.790 6.241 0.245 1.00 96.69 97 TYR A CA 1
ATOM 779 C C . TYR A 1 97 ? -10.538 5.191 -0.575 1.00 96.69 97 TYR A C 1
ATOM 781 O O . TYR A 1 97 ? -10.705 4.069 -0.111 1.00 96.69 97 TYR A O 1
ATOM 789 N N . LEU A 1 98 ? -10.933 5.520 -1.807 1.00 96.62 98 LEU A N 1
ATOM 790 C CA . LEU A 1 98 ? -11.615 4.565 -2.682 1.00 96.62 98 LEU A CA 1
ATOM 791 C C . LEU A 1 98 ? -10.741 3.350 -3.011 1.00 96.62 98 LEU A C 1
ATOM 793 O O . LEU A 1 98 ? -11.238 2.229 -2.964 1.00 96.62 98 LEU A O 1
ATOM 797 N N . ALA A 1 99 ? -9.450 3.552 -3.291 1.00 96.94 99 ALA A N 1
ATOM 798 C CA . ALA A 1 99 ? -8.519 2.445 -3.508 1.00 96.94 99 ALA A CA 1
ATOM 799 C C . ALA A 1 99 ? -8.407 1.544 -2.270 1.00 96.94 99 ALA A C 1
ATOM 801 O O . ALA A 1 99 ? -8.494 0.325 -2.384 1.00 96.94 99 ALA A O 1
ATOM 802 N N . LEU A 1 100 ? -8.317 2.138 -1.077 1.00 97.06 100 LEU A N 1
ATOM 803 C CA . LEU A 1 100 ? -8.274 1.389 0.175 1.00 97.06 100 LEU A CA 1
ATOM 804 C C . LEU A 1 100 ? -9.572 0.606 0.439 1.00 97.06 100 LEU A C 1
ATOM 806 O O . LEU A 1 100 ? -9.518 -0.507 0.949 1.00 97.06 100 LEU A O 1
ATOM 810 N N . GLN A 1 101 ? -10.740 1.136 0.056 1.00 96.25 101 GLN A N 1
ATOM 811 C CA . GLN A 1 101 ? -12.011 0.404 0.173 1.00 96.25 101 GLN A CA 1
ATOM 812 C C . GLN A 1 101 ? -12.102 -0.800 -0.776 1.00 96.25 101 GLN A C 1
ATOM 814 O O . GLN A 1 101 ? -12.770 -1.778 -0.444 1.00 96.25 101 GLN A O 1
ATOM 819 N N . LYS A 1 102 ? -11.414 -0.754 -1.923 1.00 96.19 102 LYS A N 1
ATOM 820 C CA . LYS A 1 102 ? -11.321 -1.874 -2.875 1.00 96.19 102 LYS A CA 1
ATOM 821 C C . LYS A 1 102 ? -10.218 -2.870 -2.540 1.00 96.19 102 LYS A C 1
ATOM 823 O O . LYS A 1 102 ? -10.130 -3.917 -3.163 1.00 96.19 102 LYS A O 1
ATOM 828 N N . TYR A 1 103 ? -9.392 -2.586 -1.537 1.00 97.38 103 TYR A N 1
ATOM 829 C CA . TYR A 1 103 ? -8.247 -3.423 -1.193 1.00 97.38 103 TYR A CA 1
ATOM 830 C C . TYR A 1 103 ? -8.614 -4.889 -0.907 1.00 97.38 103 TYR A C 1
ATOM 832 O O . TYR A 1 103 ? -7.839 -5.784 -1.228 1.00 97.38 103 TYR A O 1
ATOM 840 N N . SER A 1 104 ? -9.815 -5.165 -0.382 1.00 95.19 104 SER A N 1
ATOM 841 C CA . SER A 1 104 ? -10.273 -6.546 -0.169 1.00 95.19 104 SER A CA 1
ATOM 842 C C . SER A 1 104 ? -10.374 -7.379 -1.453 1.00 95.19 104 SER A C 1
ATOM 844 O O . SER A 1 104 ? -10.401 -8.597 -1.356 1.00 95.19 104 SER A O 1
ATOM 846 N N . GLU A 1 105 ? -10.433 -6.749 -2.631 1.00 95.25 105 GLU A N 1
ATOM 847 C CA . GLU A 1 105 ? -10.426 -7.433 -3.934 1.00 95.25 105 GLU A CA 1
ATOM 848 C C . GLU A 1 105 ? -9.037 -7.974 -4.302 1.00 95.25 105 GLU A C 1
ATOM 850 O O . GLU A 1 105 ? -8.939 -8.878 -5.122 1.00 95.25 105 GLU A O 1
ATOM 855 N N . ILE A 1 106 ? -7.966 -7.420 -3.718 1.00 95.06 106 ILE A N 1
ATOM 856 C CA . ILE A 1 106 ? -6.584 -7.743 -4.104 1.00 95.06 106 ILE A CA 1
ATOM 857 C C . ILE A 1 106 ? -5.687 -8.175 -2.935 1.00 95.06 106 ILE A C 1
ATOM 859 O O . ILE A 1 106 ? -4.531 -8.535 -3.138 1.00 95.06 106 ILE A O 1
ATOM 863 N N . VAL A 1 107 ? -6.197 -8.152 -1.701 1.00 95.25 107 VAL A N 1
ATOM 864 C CA . VAL A 1 107 ? -5.441 -8.451 -0.471 1.00 95.25 107 VAL A CA 1
ATOM 865 C C . VAL A 1 107 ? -4.742 -9.813 -0.496 1.00 95.25 107 VAL A C 1
ATOM 867 O O . VAL A 1 107 ? -3.685 -9.976 0.114 1.00 95.25 107 VAL A O 1
ATOM 870 N N . GLU A 1 108 ? -5.314 -10.800 -1.184 1.00 92.50 108 GLU A N 1
ATOM 871 C CA . GLU A 1 108 ? -4.787 -12.164 -1.257 1.00 92.50 108 GLU A CA 1
ATOM 872 C C . GLU A 1 108 ? -3.491 -12.267 -2.069 1.00 92.50 108 GLU A C 1
ATOM 874 O O . GLU A 1 108 ? -2.693 -13.172 -1.819 1.00 92.50 108 GLU A O 1
ATOM 879 N N . PHE A 1 109 ? -3.246 -11.308 -2.969 1.00 92.50 109 PHE A N 1
ATOM 880 C CA . PHE A 1 109 ? -2.062 -11.248 -3.830 1.00 92.50 109 PHE A CA 1
ATOM 881 C C . PHE A 1 109 ? -0.843 -10.626 -3.152 1.00 92.50 109 PHE A C 1
ATOM 883 O O . PHE A 1 109 ? 0.226 -10.596 -3.762 1.00 92.50 109 PHE A O 1
ATOM 890 N N . ARG A 1 110 ? -0.979 -10.131 -1.914 1.00 91.88 110 ARG A N 1
ATOM 891 C CA . ARG A 1 110 ? 0.146 -9.557 -1.167 1.00 91.88 110 ARG A CA 1
ATOM 892 C C . ARG A 1 110 ? 1.259 -10.587 -0.941 1.00 91.88 110 ARG A C 1
ATOM 894 O O . ARG A 1 110 ? 1.007 -11.798 -0.819 1.00 91.88 110 ARG A O 1
ATOM 901 N N . THR A 1 111 ? 2.485 -10.098 -0.830 1.00 89.81 111 THR A N 1
ATOM 902 C CA . THR A 1 111 ? 3.623 -10.877 -0.328 1.00 89.81 111 THR A CA 1
ATOM 903 C C . THR A 1 111 ? 3.565 -10.973 1.197 1.00 89.81 111 THR A C 1
ATOM 905 O O . THR A 1 111 ? 2.795 -10.273 1.857 1.00 89.81 111 THR A O 1
ATOM 908 N N . SER A 1 112 ? 4.352 -11.883 1.772 1.00 86.06 112 SER A N 1
ATOM 909 C CA . SER A 1 112 ? 4.476 -11.979 3.232 1.00 86.06 112 SER A CA 1
ATOM 910 C C . SER A 1 112 ? 5.176 -10.751 3.816 1.00 86.06 112 SER A C 1
ATOM 912 O O . SER A 1 112 ? 4.801 -10.297 4.891 1.00 86.06 112 SER A O 1
ATOM 914 N N . ASP A 1 113 ? 6.147 -10.202 3.082 1.00 87.12 113 ASP A N 1
ATOM 915 C CA . ASP A 1 113 ? 6.799 -8.934 3.389 1.00 87.12 113 ASP A CA 1
ATOM 916 C C . ASP A 1 113 ? 6.468 -7.891 2.303 1.00 87.12 113 ASP A C 1
ATOM 918 O O . ASP A 1 113 ? 6.946 -8.011 1.169 1.00 87.12 113 ASP A O 1
ATOM 922 N N . PRO A 1 114 ? 5.658 -6.860 2.607 1.00 86.00 114 PRO A N 1
ATOM 923 C CA . PRO A 1 114 ? 5.315 -5.814 1.646 1.00 86.00 114 PRO A CA 1
ATOM 924 C C . PRO A 1 114 ? 6.493 -4.927 1.194 1.00 86.00 114 PRO A C 1
ATOM 926 O O . PRO A 1 114 ? 6.334 -4.185 0.218 1.00 86.00 114 PRO A O 1
ATOM 929 N N . PHE A 1 115 ? 7.644 -4.963 1.880 1.00 89.81 115 PHE A N 1
ATOM 930 C CA . PHE A 1 115 ? 8.859 -4.244 1.469 1.00 89.81 115 PHE A CA 1
ATOM 931 C C . PHE A 1 115 ? 9.595 -4.936 0.319 1.00 89.81 115 PHE A C 1
ATOM 933 O O . PHE A 1 115 ? 10.276 -4.269 -0.457 1.00 89.81 115 PHE A O 1
ATOM 940 N N . GLU A 1 116 ? 9.397 -6.246 0.138 1.00 88.94 116 GLU A N 1
ATOM 941 C CA . GLU A 1 116 ? 10.072 -7.047 -0.893 1.00 88.94 116 GLU A CA 1
ATOM 942 C C . GLU A 1 116 ? 9.879 -6.474 -2.307 1.00 88.94 116 GLU A C 1
ATOM 944 O O . GLU A 1 116 ? 10.763 -6.558 -3.158 1.00 88.94 116 GLU A O 1
ATOM 949 N N . THR A 1 117 ? 8.729 -5.844 -2.560 1.00 90.62 117 THR A N 1
ATOM 950 C CA . THR A 1 117 ? 8.379 -5.326 -3.886 1.00 90.62 117 THR A CA 1
ATOM 951 C C . THR A 1 117 ? 8.596 -3.825 -4.060 1.00 90.62 117 THR A C 1
ATOM 953 O O . THR A 1 117 ? 8.292 -3.310 -5.138 1.00 90.62 117 THR A O 1
ATOM 956 N N . GLU A 1 118 ? 9.081 -3.112 -3.036 1.00 93.75 118 GLU A N 1
ATOM 957 C CA . GLU A 1 118 ? 9.237 -1.648 -3.051 1.00 93.75 118 GLU A CA 1
ATOM 958 C C . GLU A 1 118 ? 10.057 -1.190 -4.264 1.00 93.75 118 GLU A C 1
ATOM 960 O O . GLU A 1 118 ? 9.544 -0.476 -5.130 1.00 93.75 118 GLU A O 1
ATOM 965 N N . CYS A 1 119 ? 11.304 -1.658 -4.372 1.00 93.19 119 CYS A N 1
ATOM 966 C CA . CYS A 1 119 ? 12.229 -1.217 -5.416 1.00 93.19 119 CYS A CA 1
ATOM 967 C C . CYS A 1 119 ? 11.734 -1.589 -6.819 1.00 93.19 119 CYS A C 1
ATOM 969 O O . CYS A 1 119 ? 11.792 -0.778 -7.742 1.00 93.19 119 CYS A O 1
ATOM 971 N N . THR A 1 120 ? 11.195 -2.801 -6.993 1.00 91.69 120 THR A N 1
ATOM 972 C CA . THR A 1 120 ? 10.678 -3.248 -8.296 1.00 91.69 120 THR A CA 1
ATOM 973 C C . THR A 1 120 ? 9.456 -2.448 -8.732 1.00 91.69 120 THR A C 1
ATOM 975 O O . THR A 1 120 ? 9.333 -2.106 -9.909 1.00 91.69 120 THR A O 1
ATOM 978 N N . PHE A 1 121 ? 8.570 -2.099 -7.792 1.00 94.31 121 PHE A N 1
ATOM 979 C CA . PHE A 1 121 ? 7.407 -1.284 -8.111 1.00 94.31 121 PHE A CA 1
ATOM 980 C C . PHE A 1 121 ? 7.814 0.155 -8.430 1.00 94.31 121 PHE A C 1
ATOM 982 O O . PHE A 1 121 ? 7.322 0.725 -9.403 1.00 94.31 121 PHE A O 1
ATOM 989 N N . ALA A 1 122 ? 8.765 0.713 -7.677 1.00 95.31 122 ALA A N 1
ATOM 990 C CA . ALA A 1 122 ? 9.330 2.031 -7.936 1.00 95.31 122 ALA A CA 1
ATOM 991 C C . ALA A 1 122 ? 9.937 2.123 -9.345 1.00 95.31 122 ALA A C 1
ATOM 993 O O . ALA A 1 122 ? 9.572 2.999 -10.129 1.00 95.31 122 ALA A O 1
ATOM 994 N N . GLN A 1 123 ? 10.795 1.164 -9.709 1.00 93.06 123 GLN A N 1
ATOM 995 C CA . GLN A 1 123 ? 11.396 1.077 -11.044 1.00 93.06 123 GLN A CA 1
ATOM 996 C C . GLN A 1 123 ? 10.339 0.995 -12.145 1.00 93.06 123 GLN A C 1
ATOM 998 O O . GLN A 1 123 ? 10.452 1.661 -13.179 1.00 93.06 123 GLN A O 1
ATOM 1003 N N . TRP A 1 124 ? 9.290 0.199 -11.928 1.00 92.38 124 TRP A N 1
ATOM 1004 C CA . TRP A 1 124 ? 8.202 0.093 -12.886 1.00 92.38 124 TRP A CA 1
ATOM 1005 C C . TRP A 1 124 ? 7.428 1.406 -13.036 1.00 92.38 124 TRP A C 1
ATOM 1007 O O . TRP A 1 124 ? 7.191 1.832 -14.168 1.00 92.38 124 TRP A O 1
ATOM 1017 N N . LEU A 1 125 ? 7.094 2.077 -11.928 1.00 94.06 125 LEU A N 1
ATOM 1018 C CA . LEU A 1 125 ? 6.418 3.375 -11.944 1.00 94.06 125 LEU A CA 1
ATOM 1019 C C . LEU A 1 125 ? 7.232 4.404 -12.729 1.00 94.06 125 LEU A C 1
ATOM 1021 O O . LEU A 1 125 ? 6.683 5.028 -13.634 1.00 94.06 125 LEU A O 1
ATOM 1025 N N . VAL A 1 126 ? 8.538 4.525 -12.468 1.00 93.75 126 VAL A N 1
ATOM 1026 C CA . VAL A 1 126 ? 9.426 5.414 -13.241 1.00 93.75 126 VAL A CA 1
ATOM 1027 C C . VAL A 1 126 ? 9.400 5.059 -14.728 1.00 93.75 126 VAL A C 1
ATOM 1029 O O . VAL A 1 126 ? 9.274 5.944 -15.572 1.00 93.75 126 VAL A O 1
ATOM 1032 N N . SER A 1 127 ? 9.451 3.767 -15.068 1.00 90.62 127 SER A N 1
ATOM 1033 C CA . SER A 1 127 ? 9.452 3.319 -16.467 1.00 90.62 127 SER A CA 1
ATOM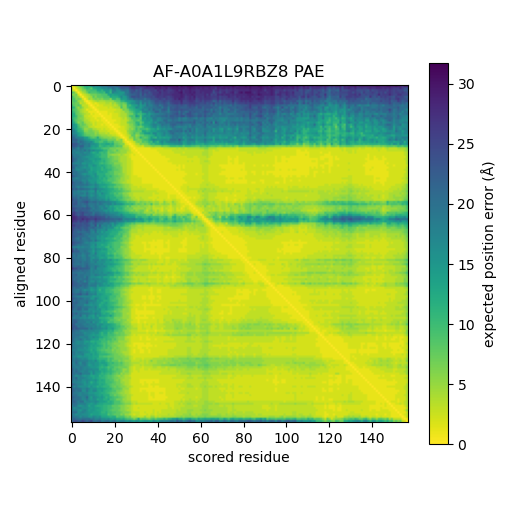 1034 C C . SER A 1 127 ? 8.146 3.603 -17.222 1.00 90.62 127 SER A C 1
ATOM 1036 O O . SER A 1 127 ? 8.159 3.720 -18.448 1.00 90.62 127 SER A O 1
ATOM 1038 N N . GLU A 1 128 ? 7.027 3.716 -16.505 1.00 89.75 128 GLU A N 1
ATOM 1039 C CA . GLU A 1 128 ? 5.696 3.961 -17.068 1.00 89.75 128 GLU A CA 1
ATOM 1040 C C . GLU A 1 128 ? 5.207 5.400 -16.820 1.00 89.75 128 GLU A C 1
ATOM 1042 O O . GLU A 1 128 ? 4.099 5.735 -17.231 1.00 89.75 128 GLU A O 1
ATOM 1047 N N . LYS A 1 129 ? 6.030 6.270 -16.216 1.00 92.06 129 LYS A N 1
ATOM 1048 C CA . LYS A 1 129 ? 5.690 7.660 -15.859 1.00 92.06 129 LYS A CA 1
ATOM 1049 C C . LYS A 1 129 ? 5.137 8.465 -17.036 1.00 92.06 129 LYS A C 1
ATOM 1051 O O . LYS A 1 129 ? 4.104 9.110 -16.903 1.00 92.06 129 LYS A O 1
ATOM 1056 N N . GLU A 1 130 ? 5.782 8.362 -18.196 1.00 91.75 130 GLU A N 1
ATOM 1057 C CA . GLU A 1 130 ? 5.372 9.072 -19.416 1.00 91.75 130 GLU A CA 1
ATOM 1058 C C . GLU A 1 130 ? 4.134 8.449 -20.081 1.00 91.75 130 GLU A C 1
ATOM 1060 O O . GLU A 1 130 ? 3.331 9.141 -20.698 1.00 91.75 130 GLU A O 1
ATOM 1065 N N . MET A 1 131 ? 3.964 7.129 -19.963 1.00 90.88 131 MET A N 1
ATOM 1066 C CA . MET A 1 131 ? 2.873 6.395 -20.620 1.00 90.88 131 MET A CA 1
ATOM 1067 C C . MET A 1 131 ? 1.584 6.392 -19.792 1.00 90.88 131 MET A C 1
ATOM 1069 O O . MET A 1 131 ? 0.488 6.303 -20.345 1.00 90.88 131 MET A O 1
ATOM 1073 N N . LYS A 1 132 ? 1.707 6.446 -18.463 1.00 91.56 132 LYS A N 1
ATOM 1074 C CA . LYS A 1 132 ? 0.613 6.354 -17.490 1.00 91.56 132 LYS A CA 1
ATOM 1075 C C . LYS A 1 132 ? 0.825 7.365 -16.347 1.00 91.56 132 LYS A C 1
ATOM 1077 O O . LYS A 1 132 ? 0.990 6.953 -15.192 1.00 91.56 132 LYS A O 1
ATOM 1082 N N . PRO A 1 133 ? 0.790 8.679 -16.637 1.00 94.50 133 PRO A N 1
ATOM 1083 C CA . PRO A 1 133 ? 1.103 9.721 -15.658 1.00 94.50 133 PRO A CA 1
ATOM 1084 C C . PRO A 1 133 ? 0.157 9.718 -14.451 1.00 94.50 133 PRO A C 1
ATOM 1086 O O . PRO A 1 133 ? 0.619 9.846 -13.321 1.00 94.50 133 PRO A O 1
ATOM 1089 N N . ASP A 1 134 ? -1.141 9.466 -14.648 1.00 94.75 134 ASP A N 1
ATOM 1090 C CA . ASP A 1 134 ? -2.120 9.432 -13.547 1.00 94.75 134 ASP A CA 1
ATOM 1091 C C . ASP A 1 134 ? -1.837 8.308 -12.542 1.00 94.75 134 ASP A C 1
ATOM 1093 O O . ASP A 1 134 ? -1.996 8.461 -11.330 1.00 94.75 134 ASP A O 1
ATOM 1097 N N . MET A 1 135 ? -1.410 7.151 -13.051 1.00 94.00 135 MET A N 1
ATOM 1098 C CA . MET A 1 135 ? -1.056 5.998 -12.233 1.00 94.00 135 MET A CA 1
ATOM 1099 C C . MET A 1 135 ? 0.250 6.254 -11.483 1.00 94.00 135 MET A C 1
ATOM 1101 O O . MET A 1 135 ? 0.343 5.914 -10.304 1.00 94.00 135 MET A O 1
ATOM 1105 N N . TYR A 1 136 ? 1.228 6.876 -12.148 1.00 95.75 136 TYR A N 1
ATOM 1106 C CA . TYR A 1 136 ? 2.448 7.331 -11.496 1.00 95.75 136 TYR A CA 1
ATOM 1107 C C . TYR A 1 136 ? 2.129 8.282 -10.347 1.00 95.75 136 TYR A C 1
ATOM 1109 O O . TYR A 1 136 ? 2.487 8.000 -9.212 1.00 95.75 136 TYR A O 1
ATOM 1117 N N . GLU A 1 137 ? 1.401 9.366 -10.618 1.00 96.25 137 GLU A N 1
ATOM 1118 C CA . GLU A 1 137 ? 1.070 10.389 -9.625 1.00 96.25 137 GLU A CA 1
ATOM 1119 C C . GLU A 1 137 ? 0.297 9.802 -8.437 1.00 96.25 137 GLU A C 1
ATOM 1121 O O . GLU A 1 137 ? 0.547 10.152 -7.281 1.00 96.25 137 GLU A O 1
ATOM 1126 N N . PHE A 1 138 ? -0.629 8.878 -8.708 1.00 97.25 138 PHE A N 1
ATOM 1127 C CA . PHE A 1 138 ? -1.364 8.179 -7.666 1.00 97.25 138 PHE A CA 1
ATOM 1128 C C . PHE A 1 138 ? -0.428 7.356 -6.774 1.00 97.25 138 PHE A C 1
ATOM 1130 O O . PHE A 1 138 ? -0.365 7.592 -5.570 1.00 97.25 138 PHE A O 1
ATOM 1137 N N . TRP A 1 139 ? 0.303 6.389 -7.331 1.00 97.31 139 TRP A N 1
ATOM 1138 C CA . TRP A 1 139 ? 1.089 5.475 -6.500 1.00 97.31 139 TRP A CA 1
ATOM 1139 C C . TRP A 1 139 ? 2.305 6.167 -5.892 1.00 97.31 139 TRP A C 1
ATOM 1141 O O . TRP A 1 139 ? 2.550 5.981 -4.703 1.00 97.31 139 TRP A O 1
ATOM 1151 N N . ALA A 1 140 ? 2.989 7.041 -6.635 1.00 96.19 140 ALA A N 1
ATOM 1152 C CA . ALA A 1 140 ? 4.123 7.810 -6.130 1.00 96.19 140 ALA A CA 1
ATOM 1153 C C . ALA A 1 140 ? 3.750 8.688 -4.930 1.00 96.19 140 ALA A C 1
ATOM 1155 O O . ALA A 1 140 ? 4.534 8.816 -3.993 1.00 96.19 140 ALA A O 1
ATOM 1156 N N . GLY A 1 141 ? 2.522 9.216 -4.892 1.00 96.44 141 GLY A N 1
ATOM 1157 C CA . GLY A 1 141 ? 2.022 9.968 -3.741 1.00 96.44 141 GLY A CA 1
ATOM 1158 C C . GLY A 1 141 ? 1.921 9.156 -2.441 1.00 96.44 141 GLY A C 1
ATOM 1159 O O . GLY A 1 141 ? 1.870 9.748 -1.364 1.00 96.44 141 GLY A O 1
ATOM 1160 N N . LEU A 1 142 ? 1.897 7.819 -2.510 1.00 97.19 142 LEU A N 1
ATOM 1161 C CA . LEU A 1 142 ? 1.859 6.939 -1.336 1.00 97.19 142 LEU A CA 1
ATOM 1162 C C . LEU A 1 142 ? 3.246 6.494 -0.859 1.00 97.19 142 LEU A C 1
ATOM 1164 O O . LEU A 1 142 ? 3.368 6.098 0.301 1.00 97.19 142 LEU A O 1
ATOM 1168 N N . PHE A 1 143 ? 4.275 6.569 -1.706 1.00 96.94 143 PHE A N 1
ATOM 1169 C CA . PHE A 1 143 ? 5.610 6.031 -1.415 1.00 96.94 143 PHE A CA 1
ATOM 1170 C C . PHE A 1 143 ? 6.246 6.629 -0.152 1.00 96.94 143 PHE A C 1
ATOM 1172 O O . PHE A 1 143 ? 6.528 5.859 0.772 1.00 96.94 143 PHE A O 1
ATOM 1179 N N . PRO A 1 144 ? 6.338 7.968 -0.005 1.00 96.69 144 PRO A N 1
ATOM 1180 C CA . PRO A 1 144 ? 6.942 8.565 1.188 1.00 96.69 144 PRO A CA 1
ATOM 1181 C C . PRO A 1 144 ? 6.217 8.183 2.480 1.00 96.69 144 PRO A C 1
ATOM 1183 O O . PRO A 1 144 ? 6.822 8.078 3.543 1.00 96.69 144 PRO A O 1
ATOM 1186 N N . LEU A 1 145 ? 4.902 7.955 2.401 1.00 95.94 145 LEU A N 1
ATOM 1187 C CA . LEU A 1 145 ? 4.110 7.554 3.555 1.00 95.94 145 LEU A CA 1
ATOM 1188 C C . LEU A 1 145 ? 4.306 6.073 3.910 1.00 95.94 145 LEU A C 1
ATOM 1190 O O . LEU A 1 145 ? 4.369 5.748 5.094 1.00 95.94 145 LEU A O 1
ATOM 1194 N N . CYS A 1 146 ? 4.355 5.193 2.908 1.00 96.38 146 CYS A N 1
ATOM 1195 C CA . CYS A 1 146 ? 4.333 3.738 3.087 1.00 96.38 146 CYS A CA 1
ATOM 1196 C C . CYS A 1 146 ? 5.725 3.133 3.317 1.00 96.38 146 CYS A C 1
ATOM 1198 O O . CYS A 1 146 ? 5.858 2.185 4.101 1.00 96.38 146 CYS A O 1
ATOM 1200 N N . TYR A 1 147 ? 6.733 3.700 2.654 1.00 95.56 147 TYR A N 1
ATOM 1201 C CA . TYR A 1 147 ? 8.103 3.187 2.593 1.00 95.56 147 TYR A CA 1
ATOM 1202 C C . TYR A 1 147 ? 9.137 4.152 3.185 1.00 95.56 147 TYR A C 1
ATOM 1204 O O . TYR A 1 147 ? 10.240 3.739 3.516 1.00 95.56 147 TYR A O 1
ATOM 1212 N N . GLY A 1 148 ? 8.785 5.428 3.374 1.00 94.75 148 GLY A N 1
ATOM 1213 C CA . GLY A 1 148 ? 9.708 6.447 3.889 1.00 94.75 148 GLY A CA 1
ATOM 1214 C C . GLY A 1 148 ? 10.633 7.053 2.829 1.00 94.75 148 GLY A C 1
ATOM 1215 O O . GLY A 1 148 ? 11.288 8.047 3.118 1.00 94.75 148 GLY A O 1
ATOM 1216 N N . ASN A 1 149 ? 10.613 6.510 1.611 1.00 94.88 149 ASN A N 1
ATOM 1217 C CA . ASN A 1 149 ? 11.358 6.974 0.445 1.00 94.88 149 ASN A CA 1
ATOM 1218 C C . ASN A 1 149 ? 10.395 7.458 -0.647 1.00 94.88 149 ASN A C 1
ATOM 1220 O O . ASN A 1 149 ? 9.232 7.048 -0.703 1.00 94.88 149 ASN A O 1
ATOM 1224 N N . THR A 1 150 ? 10.873 8.324 -1.530 1.00 96.62 150 THR A N 1
ATOM 1225 C CA . THR A 1 150 ? 10.218 8.658 -2.801 1.00 96.62 150 THR A CA 1
ATOM 1226 C C . THR A 1 150 ? 10.362 7.518 -3.812 1.00 96.62 150 THR A C 1
ATOM 1228 O O . THR A 1 150 ? 11.190 6.622 -3.655 1.00 96.62 150 THR A O 1
ATOM 1231 N N . VAL A 1 151 ? 9.554 7.542 -4.877 1.00 95.25 151 VAL A N 1
ATOM 1232 C CA . VAL A 1 151 ? 9.676 6.557 -5.966 1.00 95.25 151 VAL A CA 1
ATOM 1233 C C . VAL A 1 151 ? 11.055 6.637 -6.613 1.00 95.25 151 VAL A C 1
ATOM 1235 O O . VAL A 1 151 ? 11.648 5.607 -6.912 1.00 95.25 151 VAL A O 1
ATOM 1238 N N . GLU A 1 152 ? 11.570 7.846 -6.807 1.00 94.56 152 GLU A N 1
ATOM 1239 C CA . GLU A 1 152 ? 12.889 8.103 -7.371 1.00 94.56 152 GLU A CA 1
ATOM 1240 C C . GLU A 1 152 ? 13.983 7.432 -6.518 1.00 94.56 152 GLU A C 1
ATOM 1242 O O . GLU A 1 152 ? 14.692 6.556 -7.022 1.00 94.56 152 GLU A O 1
ATOM 1247 N N . GLU A 1 153 ? 13.999 7.691 -5.206 1.00 95.19 153 GLU A N 1
ATOM 1248 C CA . GLU A 1 153 ? 14.954 7.083 -4.265 1.00 95.19 153 GLU A CA 1
ATOM 1249 C C . GLU A 1 153 ? 14.865 5.547 -4.242 1.00 95.19 153 GLU A C 1
ATOM 1251 O O . GLU A 1 153 ? 15.882 4.866 -4.390 1.00 95.19 153 GLU A O 1
ATOM 1256 N N . SER A 1 154 ? 13.659 4.976 -4.123 1.00 92.62 154 SER A N 1
ATOM 1257 C CA . SER A 1 154 ? 13.461 3.516 -4.098 1.00 92.62 154 SER A CA 1
ATOM 1258 C C . SER A 1 154 ? 13.803 2.844 -5.432 1.00 92.62 154 SER A C 1
ATOM 1260 O O . SER A 1 154 ? 14.132 1.658 -5.478 1.00 92.62 154 SER A O 1
ATOM 1262 N N . SER A 1 155 ? 13.708 3.576 -6.544 1.00 89.81 155 SER A N 1
ATOM 1263 C CA . SER A 1 155 ? 14.021 3.044 -7.872 1.00 89.81 155 SER A CA 1
ATOM 1264 C C . SER A 1 155 ? 15.525 2.983 -8.166 1.00 89.81 155 SER A C 1
ATOM 1266 O O . SER A 1 155 ? 15.928 2.264 -9.086 1.00 89.81 155 SER A O 1
ATOM 1268 N N . GLY A 1 156 ? 16.342 3.674 -7.362 1.00 82.44 156 GLY A N 1
ATOM 1269 C CA . GLY A 1 156 ? 17.783 3.825 -7.565 1.00 82.44 156 GLY A CA 1
ATOM 1270 C C . GLY A 1 156 ? 18.154 4.907 -8.585 1.00 82.44 156 GLY A C 1
ATOM 1271 O O . GLY A 1 156 ? 19.227 4.805 -9.186 1.00 82.44 156 GLY A O 1
ATOM 1272 N N . PHE A 1 157 ? 17.268 5.887 -8.807 1.00 54.16 157 PHE A N 1
ATOM 1273 C CA . PHE A 1 157 ? 17.480 7.048 -9.682 1.00 54.16 157 PHE A CA 1
ATOM 1274 C C . PHE A 1 157 ? 17.747 8.327 -8.887 1.00 54.16 157 PHE A C 1
ATOM 1276 O O . PHE A 1 157 ? 17.157 8.4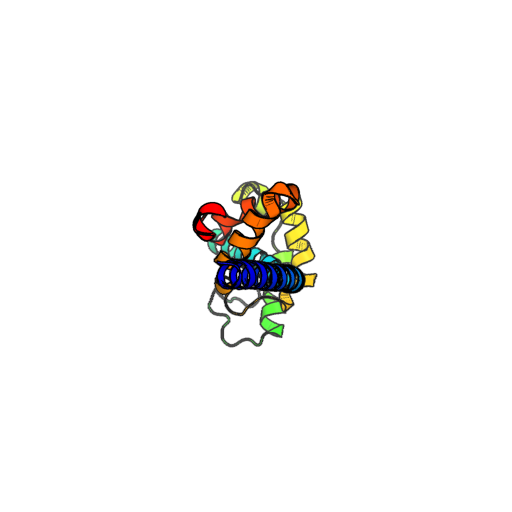89 -7.797 1.00 54.16 157 PHE A O 1
#